Protein AF-A0A2V6FR46-F1 (afdb_monomer_lite)

Secondary structure (DSSP, 8-state):
--EETB-EEEEE---SGGGGG-SSEEEEEEEEEEETTEEEEEEE-TTSS-EEEEEEEEETTEEEEEEEESS-SS-SBPPPEEEE--

pLDDT: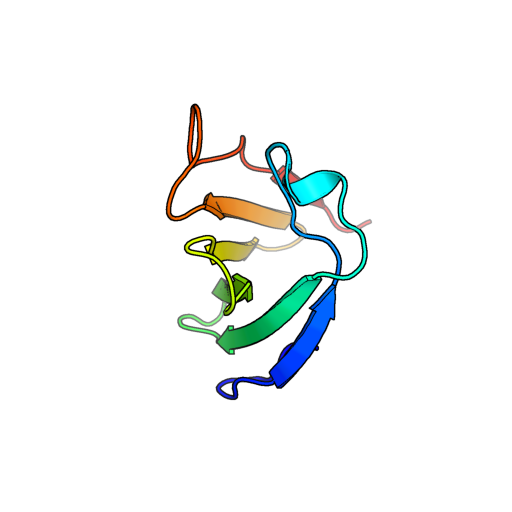 mean 91.11, std 8.84, range [62.03, 98.62]

Radius of gyration: 13.5 Å; chains: 1; bounding box: 36×28×34 Å

Sequence (86 aa):
PCGYQEWKKGRAPLMGGRLAQFPDEPTASTFAWPADDTCVIKLCAYETPFQTTFTLRFEADQVTLNSEANVAFGPTKRPQLIGRGD

Structure (mmCIF, N/CA/C/O backbone):
data_AF-A0A2V6FR46-F1
#
_entry.id   AF-A0A2V6FR46-F1
#
loop_
_atom_site.group_PDB
_atom_site.id
_atom_site.type_symbol
_atom_site.label_atom_id
_atom_site.label_alt_id
_atom_site.label_comp_id
_atom_site.label_asym_id
_atom_site.label_entity_id
_atom_site.label_seq_id
_atom_site.pdbx_PDB_ins_code
_atom_site.Cartn_x
_atom_site.Cartn_y
_atom_site.Cartn_z
_atom_site.occupancy
_atom_site.B_iso_or_equiv
_atom_site.auth_seq_id
_atom_site.auth_comp_id
_atom_site.auth_asym_id
_atom_site.auth_atom_id
_atom_site.pdbx_PDB_model_num
ATOM 1 N N . PRO A 1 1 ? -4.561 -10.271 -2.988 1.00 62.03 1 PRO A N 1
ATOM 2 C CA . PRO A 1 1 ? -3.406 -10.893 -2.298 1.00 62.03 1 PRO A CA 1
ATOM 3 C C . PRO A 1 1 ? -2.833 -9.958 -1.218 1.00 62.03 1 PRO A C 1
ATOM 5 O O . PRO A 1 1 ? -1.943 -9.171 -1.505 1.00 62.03 1 PRO A O 1
ATOM 8 N N . CYS A 1 2 ? -3.383 -9.983 -0.002 1.00 84.44 2 CYS A N 1
ATOM 9 C CA . CYS A 1 2 ? -2.822 -9.267 1.149 1.00 84.44 2 CYS A CA 1
ATOM 10 C C . CYS A 1 2 ? -3.243 -10.001 2.431 1.00 84.44 2 CYS A C 1
ATOM 12 O O . CYS A 1 2 ? -4.439 -10.203 2.629 1.00 84.44 2 CYS A O 1
ATOM 14 N N . GLY A 1 3 ? -2.288 -10.473 3.238 1.00 93.38 3 GLY A N 1
ATOM 15 C CA . GLY A 1 3 ? -2.559 -11.217 4.475 1.00 93.38 3 GLY A CA 1
ATOM 16 C C . GLY A 1 3 ? -2.357 -10.363 5.725 1.00 93.38 3 GLY A C 1
ATOM 17 O O . GLY A 1 3 ? -1.461 -9.515 5.751 1.00 93.38 3 GLY A O 1
ATOM 18 N N . TYR A 1 4 ? -3.169 -10.595 6.761 1.00 96.31 4 TYR A N 1
ATOM 19 C CA . TYR A 1 4 ? -2.994 -9.943 8.061 1.00 96.31 4 TYR A CA 1
ATOM 20 C C . TYR A 1 4 ? -1.752 -10.505 8.751 1.00 96.31 4 TYR A C 1
ATOM 22 O O . TYR A 1 4 ? -1.700 -11.700 9.028 1.00 96.31 4 TYR A O 1
ATOM 30 N N . GLN A 1 5 ? -0.747 -9.654 8.969 1.00 94.38 5 GLN A N 1
ATOM 31 C CA . GLN A 1 5 ? 0.567 -10.016 9.522 1.00 94.38 5 GLN A CA 1
ATOM 32 C C . GLN A 1 5 ? 1.269 -11.172 8.783 1.00 94.38 5 GLN A C 1
ATOM 34 O O . GLN A 1 5 ? 2.206 -11.783 9.292 1.00 94.38 5 GLN A O 1
ATOM 39 N N . GLU A 1 6 ? 0.849 -11.447 7.549 1.00 96.69 6 GLU A N 1
ATOM 40 C CA . GLU A 1 6 ? 1.378 -12.513 6.711 1.00 96.69 6 GLU A CA 1
ATOM 41 C C . GLU A 1 6 ? 1.599 -11.983 5.293 1.00 96.69 6 GLU A C 1
ATOM 43 O O . GLU A 1 6 ? 0.728 -11.335 4.704 1.00 96.69 6 GLU A O 1
ATOM 48 N N . TRP A 1 7 ? 2.764 -12.275 4.716 1.00 96.69 7 TRP A N 1
ATOM 49 C CA . TRP A 1 7 ? 3.050 -11.940 3.327 1.00 96.69 7 TRP A CA 1
ATOM 50 C C . TRP A 1 7 ? 2.355 -12.923 2.391 1.00 96.69 7 TRP A C 1
ATOM 52 O O . TRP A 1 7 ? 2.663 -14.113 2.378 1.00 96.69 7 TRP A O 1
ATOM 62 N N . LYS A 1 8 ? 1.459 -12.414 1.544 1.00 97.38 8 LYS A N 1
ATOM 63 C CA . LYS A 1 8 ? 0.846 -13.194 0.466 1.00 97.38 8 LYS A CA 1
ATOM 64 C C . LYS A 1 8 ? 1.454 -12.793 -0.866 1.00 97.38 8 LYS A C 1
ATOM 66 O O . LYS A 1 8 ? 1.407 -11.623 -1.243 1.00 97.38 8 LYS A O 1
ATOM 71 N N . LYS A 1 9 ? 1.998 -13.776 -1.585 1.00 96.00 9 LYS A N 1
ATOM 72 C CA . LYS A 1 9 ? 2.421 -13.606 -2.977 1.00 96.00 9 LYS A CA 1
ATOM 73 C C . LYS A 1 9 ? 1.201 -13.610 -3.896 1.00 96.00 9 LYS A C 1
ATOM 75 O O . LYS A 1 9 ? 0.215 -14.297 -3.636 1.00 96.00 9 LYS A O 1
ATOM 80 N N . GLY A 1 10 ? 1.281 -12.849 -4.971 1.00 92.56 10 GLY A N 1
ATOM 81 C CA . GLY A 1 10 ? 0.278 -12.792 -6.018 1.00 92.56 10 GLY A CA 1
ATOM 82 C C . GLY A 1 10 ? 0.814 -12.042 -7.225 1.00 92.56 10 GLY A C 1
ATOM 83 O O . GLY A 1 10 ? 2.023 -11.836 -7.362 1.00 92.56 10 GLY A O 1
ATOM 84 N N . ARG A 1 11 ? -0.104 -11.633 -8.093 1.00 90.88 11 ARG A N 1
ATOM 85 C CA . ARG A 1 11 ? 0.186 -10.730 -9.199 1.00 90.88 11 ARG A CA 1
ATOM 86 C C . ARG A 1 11 ? -0.836 -9.599 -9.204 1.00 90.88 11 ARG A C 1
ATOM 88 O O . ARG A 1 11 ? -1.986 -9.824 -8.817 1.00 90.88 11 ARG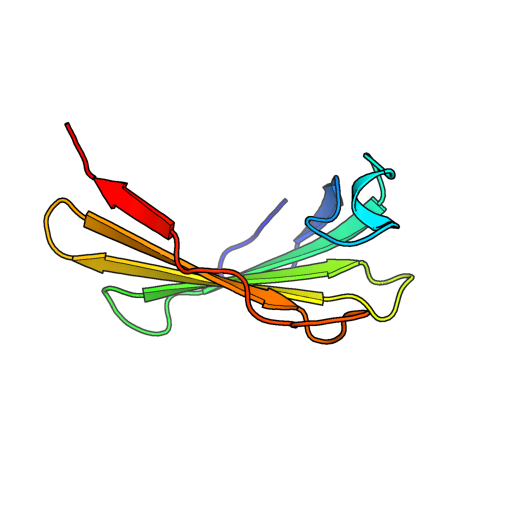 A O 1
ATOM 95 N N . ALA A 1 12 ? -0.389 -8.385 -9.501 1.00 86.56 12 ALA A N 1
ATOM 96 C CA . ALA A 1 12 ? -1.215 -7.183 -9.429 1.00 86.56 12 ALA A CA 1
ATOM 97 C C . ALA A 1 12 ? -0.585 -6.030 -10.227 1.00 86.56 12 ALA A C 1
ATOM 99 O O . ALA A 1 12 ? 0.635 -6.015 -10.405 1.00 86.56 12 ALA A O 1
ATOM 100 N N . PRO A 1 13 ? -1.376 -5.024 -10.636 1.00 81.81 13 PRO A N 1
ATOM 101 C CA . PRO A 1 13 ? -0.832 -3.789 -11.182 1.00 81.81 13 PRO A CA 1
ATOM 102 C C . PRO A 1 13 ? -0.069 -3.007 -10.106 1.00 81.81 13 PRO A C 1
ATOM 104 O O . PRO A 1 13 ? -0.501 -2.927 -8.951 1.00 81.81 13 PRO A O 1
ATOM 107 N N . LEU A 1 14 ? 1.037 -2.369 -10.489 1.00 77.81 14 LEU A N 1
ATOM 108 C CA . LEU A 1 14 ? 1.759 -1.451 -9.607 1.00 77.81 14 LEU A CA 1
ATOM 109 C C . LEU A 1 14 ? 1.211 -0.033 -9.712 1.00 77.81 14 LEU A C 1
ATOM 111 O O . LEU A 1 14 ? 1.089 0.534 -10.791 1.00 77.81 14 LEU A O 1
ATOM 115 N N . MET A 1 15 ? 0.903 0.581 -8.572 1.00 69.12 15 MET A N 1
ATOM 116 C CA . MET A 1 15 ? 0.352 1.933 -8.543 1.00 69.12 15 MET A CA 1
ATOM 117 C C . MET A 1 15 ? 1.480 2.972 -8.592 1.00 69.12 15 MET A C 1
ATOM 119 O O . MET A 1 15 ? 1.949 3.448 -7.562 1.00 69.12 15 MET A O 1
ATOM 123 N N . GLY A 1 16 ? 1.916 3.350 -9.797 1.00 68.00 16 GLY A N 1
ATOM 124 C CA . GLY A 1 16 ? 2.714 4.562 -10.006 1.00 68.00 16 GLY A CA 1
ATOM 125 C C . GLY A 1 16 ? 3.875 4.455 -10.996 1.00 68.00 16 GLY A C 1
ATOM 126 O O . GLY A 1 16 ? 4.502 3.414 -11.176 1.00 68.00 16 GLY A O 1
ATOM 127 N N . GLY A 1 17 ? 4.189 5.593 -11.623 1.00 68.25 17 GLY A N 1
ATOM 128 C CA . GLY A 1 17 ? 5.279 5.712 -12.594 1.00 68.25 17 GLY A CA 1
ATOM 129 C C . GLY A 1 17 ? 5.034 4.888 -13.860 1.00 68.25 17 GLY A C 1
ATOM 130 O O . GLY A 1 17 ? 3.902 4.516 -14.159 1.00 68.25 17 GLY A O 1
ATOM 131 N N . ARG A 1 18 ? 6.105 4.578 -14.602 1.00 68.12 18 ARG A N 1
ATOM 132 C CA . ARG A 1 18 ? 6.011 3.706 -15.787 1.00 68.12 18 ARG A CA 1
ATOM 133 C C . ARG A 1 18 ? 5.528 2.301 -15.438 1.00 68.12 18 ARG A C 1
ATOM 135 O O . ARG A 1 18 ? 4.949 1.653 -16.291 1.00 68.12 18 ARG A O 1
ATOM 142 N N . LEU A 1 19 ? 5.712 1.838 -14.202 1.00 68.50 19 LEU A N 1
ATOM 143 C CA . LEU A 1 19 ? 5.270 0.503 -13.807 1.00 68.50 19 LEU A CA 1
ATOM 144 C C . LEU A 1 19 ? 3.745 0.347 -13.761 1.00 68.50 19 LEU A C 1
ATOM 146 O O . LEU A 1 19 ? 3.257 -0.767 -13.897 1.00 68.50 19 LEU A O 1
ATOM 150 N N . ALA A 1 20 ? 2.993 1.450 -13.681 1.00 72.75 20 ALA A N 1
ATOM 151 C CA . ALA A 1 20 ? 1.533 1.422 -13.780 1.00 72.75 20 ALA A CA 1
ATOM 152 C C . ALA A 1 20 ? 1.005 0.899 -15.123 1.00 72.75 20 ALA A C 1
ATOM 154 O O . ALA A 1 20 ? -0.166 0.540 -15.216 1.00 72.75 20 ALA A O 1
ATOM 155 N N . GLN A 1 21 ? 1.852 0.835 -16.154 1.00 75.88 21 GLN A N 1
ATOM 156 C CA . GLN A 1 21 ? 1.488 0.254 -17.445 1.00 75.88 21 GLN A CA 1
ATOM 157 C C . GLN A 1 21 ? 1.496 -1.284 -17.441 1.00 75.88 21 GLN A C 1
ATOM 159 O O . GLN A 1 21 ? 1.005 -1.887 -18.391 1.00 75.88 21 GLN A O 1
ATOM 164 N N . PHE A 1 22 ? 2.061 -1.919 -16.408 1.00 80.69 22 PHE A N 1
ATOM 165 C CA . PHE A 1 22 ? 2.136 -3.371 -16.303 1.00 80.69 22 PHE A CA 1
ATOM 166 C C . PHE A 1 22 ? 1.037 -3.884 -15.361 1.00 80.69 22 PHE A C 1
ATOM 168 O O . PHE A 1 22 ? 1.093 -3.640 -14.153 1.00 80.69 22 PHE A O 1
ATOM 175 N N . PRO A 1 23 ? 0.008 -4.570 -15.891 1.00 81.38 23 PRO A N 1
ATOM 176 C CA . PRO A 1 23 ? -1.166 -4.946 -15.107 1.00 81.38 23 PRO A CA 1
ATOM 177 C C . PRO A 1 23 ? -0.954 -6.176 -14.213 1.00 81.38 23 PRO A C 1
ATOM 179 O O . PRO A 1 23 ? -1.801 -6.462 -13.371 1.00 81.38 23 PRO A O 1
ATOM 182 N N . ASP A 1 24 ? 0.143 -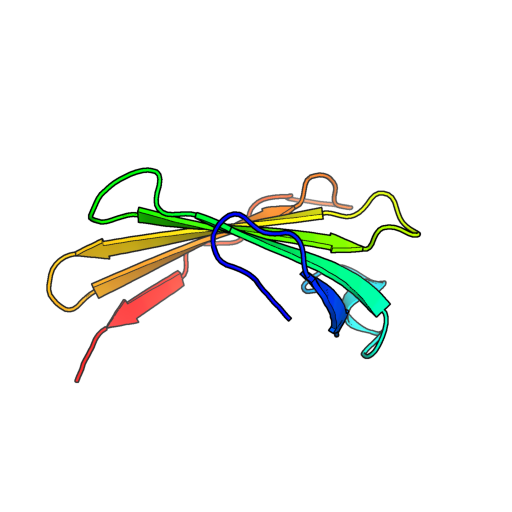6.914 -14.398 1.00 88.50 24 ASP A N 1
ATOM 183 C CA . ASP A 1 24 ? 0.326 -8.256 -13.842 1.00 88.50 24 ASP A CA 1
ATOM 184 C C . ASP A 1 24 ? 1.753 -8.468 -13.311 1.00 88.50 24 ASP A C 1
ATOM 186 O O . ASP A 1 24 ? 2.468 -9.377 -13.728 1.00 88.50 24 ASP A O 1
ATOM 190 N N . GLU A 1 25 ? 2.197 -7.601 -12.402 1.00 89.12 25 GLU A N 1
ATOM 191 C CA . GLU A 1 25 ? 3.535 -7.674 -11.808 1.00 89.12 25 GLU A CA 1
ATOM 192 C C . GLU A 1 25 ? 3.578 -8.663 -10.629 1.00 89.12 25 GLU A C 1
ATOM 194 O O . GLU A 1 25 ? 2.626 -8.726 -9.837 1.00 89.12 25 GLU A O 1
ATOM 199 N N . PRO A 1 26 ? 4.672 -9.431 -10.459 1.00 92.69 26 PRO A N 1
ATOM 200 C CA . PRO A 1 26 ? 4.859 -10.307 -9.310 1.00 92.69 26 PRO A CA 1
ATOM 201 C C . PRO A 1 26 ? 4.960 -9.479 -8.029 1.00 92.69 26 PRO A C 1
ATOM 203 O O . PRO A 1 26 ? 5.897 -8.706 -7.825 1.00 92.69 26 PRO A O 1
ATOM 206 N N . THR A 1 27 ? 3.989 -9.661 -7.135 1.00 92.88 27 THR A N 1
ATOM 207 C CA . THR A 1 27 ? 3.868 -8.870 -5.908 1.00 92.88 27 THR A CA 1
ATOM 208 C C . THR A 1 27 ? 3.779 -9.746 -4.669 1.00 92.88 27 THR A C 1
ATOM 210 O O . THR A 1 27 ? 3.275 -10.869 -4.694 1.00 92.88 27 THR A O 1
ATOM 213 N N . ALA A 1 28 ? 4.286 -9.229 -3.557 1.00 95.69 28 ALA A N 1
ATOM 214 C CA . ALA A 1 28 ? 4.012 -9.741 -2.227 1.00 95.69 28 ALA A CA 1
ATOM 215 C C . ALA A 1 28 ? 3.440 -8.597 -1.396 1.00 95.69 28 ALA A C 1
ATOM 217 O O . ALA A 1 28 ? 4.014 -7.507 -1.394 1.00 95.69 28 ALA A O 1
ATOM 218 N N . SER A 1 29 ? 2.341 -8.848 -0.688 1.00 95.56 29 SER A N 1
ATOM 219 C CA . SER A 1 29 ? 1.719 -7.825 0.152 1.00 95.56 29 SER A CA 1
ATOM 220 C C . SER A 1 29 ? 1.298 -8.366 1.509 1.00 95.56 29 SER A C 1
ATOM 222 O O . SER A 1 29 ? 0.940 -9.540 1.652 1.00 95.56 29 SER A O 1
ATOM 224 N N . THR A 1 30 ? 1.316 -7.485 2.500 1.00 97.69 30 THR A N 1
ATOM 225 C CA . THR A 1 30 ? 0.859 -7.738 3.867 1.00 97.69 30 THR A CA 1
ATOM 226 C C . THR A 1 30 ? 0.170 -6.497 4.419 1.00 97.69 30 THR A C 1
ATOM 228 O O . THR A 1 30 ? 0.402 -5.388 3.928 1.00 97.69 30 THR A O 1
ATOM 231 N N . PHE A 1 31 ? -0.659 -6.672 5.441 1.00 98.31 31 PHE A N 1
ATOM 232 C CA . PHE A 1 31 ? -1.186 -5.557 6.208 1.00 98.31 31 PHE A CA 1
ATOM 233 C C . PHE A 1 31 ? -1.175 -5.835 7.707 1.00 98.31 31 PHE A C 1
ATOM 235 O O . PHE A 1 31 ? -1.208 -6.983 8.148 1.00 98.31 31 PHE A O 1
ATOM 242 N N . ALA A 1 32 ? -1.137 -4.766 8.493 1.00 98.00 32 ALA A N 1
ATOM 243 C CA . ALA A 1 32 ? -1.213 -4.815 9.944 1.00 98.00 32 ALA A CA 1
ATOM 244 C C . ALA A 1 32 ? -1.966 -3.597 10.487 1.00 98.00 32 ALA A C 1
ATOM 246 O O . ALA A 1 32 ? -2.129 -2.592 9.795 1.00 98.00 32 ALA A O 1
ATOM 247 N N . TRP A 1 33 ? -2.374 -3.695 11.749 1.00 98.00 33 TRP A N 1
ATOM 248 C CA . TRP A 1 33 ? -3.015 -2.623 12.506 1.00 98.00 33 TRP A CA 1
ATOM 249 C C . TRP A 1 33 ? -2.075 -2.183 13.634 1.00 98.00 33 TRP A C 1
ATOM 251 O O . TRP A 1 33 ? -2.106 -2.780 14.708 1.00 98.00 33 TRP A O 1
ATOM 261 N N . PRO A 1 34 ? -1.154 -1.228 13.394 1.00 97.50 34 PRO A N 1
ATOM 262 C CA . PRO A 1 34 ? -0.271 -0.713 14.444 1.00 97.50 34 PRO A CA 1
ATOM 263 C C . PRO A 1 34 ? -0.995 0.122 15.513 1.00 97.50 34 PRO A C 1
ATOM 265 O O . PRO A 1 34 ? -0.413 0.383 16.562 1.00 97.50 34 PRO A O 1
ATOM 268 N N . ALA A 1 35 ? -2.228 0.553 15.246 1.00 98.12 35 ALA A N 1
ATOM 269 C CA . ALA A 1 35 ? -3.126 1.209 16.190 1.00 98.12 35 ALA A CA 1
ATOM 270 C C . ALA A 1 35 ? -4.579 0.852 15.835 1.00 98.12 35 ALA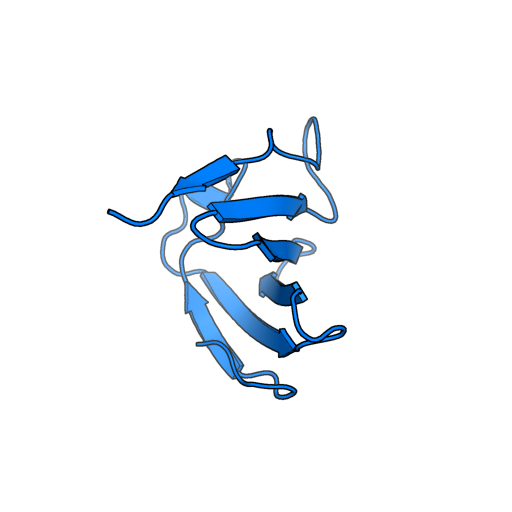 A C 1
ATOM 272 O O . ALA A 1 35 ? -4.844 0.439 14.703 1.00 98.12 35 ALA A O 1
ATOM 273 N N . ASP A 1 36 ? -5.506 1.058 16.771 1.00 98.19 36 ASP A N 1
ATOM 274 C CA . ASP A 1 36 ? -6.931 0.717 16.611 1.00 98.19 36 ASP A CA 1
ATOM 275 C C . ASP A 1 36 ? -7.592 1.417 15.412 1.00 98.19 36 ASP A C 1
ATOM 277 O O . ASP A 1 36 ? -8.531 0.895 14.818 1.00 98.19 36 ASP A O 1
ATOM 281 N N . ASP A 1 37 ? -7.077 2.587 15.029 1.00 98.12 37 ASP A N 1
ATOM 282 C CA . ASP A 1 37 ? -7.612 3.442 13.970 1.00 98.12 37 ASP A CA 1
ATOM 283 C C . ASP A 1 37 ? -6.759 3.447 12.691 1.00 98.12 37 ASP A C 1
ATOM 285 O O . ASP A 1 37 ? -7.050 4.188 11.751 1.00 98.12 37 ASP A O 1
ATOM 289 N N . THR A 1 38 ? -5.672 2.669 12.648 1.00 98.56 38 THR A N 1
ATOM 290 C CA . THR A 1 38 ? -4.657 2.776 11.596 1.00 98.56 38 THR A CA 1
ATOM 291 C C . THR A 1 38 ? -4.366 1.415 10.978 1.00 98.56 38 THR A C 1
ATOM 293 O O . THR A 1 38 ? -3.787 0.550 11.629 1.00 98.56 38 THR A O 1
ATOM 296 N N . CYS A 1 39 ? -4.682 1.249 9.692 1.00 98.38 39 CYS A N 1
ATOM 297 C CA . CYS A 1 39 ? -4.282 0.087 8.897 1.00 98.38 39 CYS A CA 1
ATOM 298 C C . CYS A 1 39 ? -3.116 0.460 7.984 1.00 98.38 39 CYS A C 1
ATOM 300 O O . CYS A 1 39 ? -3.185 1.432 7.230 1.00 98.38 39 CYS A O 1
ATOM 302 N N . VAL A 1 40 ? -2.045 -0.328 8.026 1.00 98.38 40 VAL A N 1
ATOM 303 C CA . VAL A 1 40 ? -0.892 -0.160 7.141 1.00 98.38 40 VAL A CA 1
ATOM 304 C C . VAL A 1 40 ? -0.798 -1.358 6.218 1.00 98.38 40 VAL A C 1
ATOM 306 O O . VAL A 1 40 ? -0.705 -2.494 6.677 1.00 98.38 40 VAL A O 1
ATOM 309 N N . ILE A 1 41 ? -0.773 -1.093 4.917 1.00 97.19 41 ILE A N 1
ATOM 310 C CA . ILE A 1 41 ? -0.574 -2.089 3.869 1.00 97.19 41 ILE A CA 1
ATOM 311 C C . ILE A 1 41 ? 0.797 -1.849 3.254 1.00 97.19 41 ILE A C 1
ATOM 313 O O . ILE A 1 41 ? 1.124 -0.725 2.875 1.00 97.19 41 ILE A O 1
ATOM 317 N N . LYS A 1 42 ? 1.586 -2.909 3.095 1.00 95.81 42 LYS A N 1
ATOM 318 C CA . LYS A 1 42 ? 2.834 -2.867 2.338 1.00 95.81 42 LYS A CA 1
ATOM 319 C C . LYS A 1 42 ? 2.736 -3.794 1.139 1.00 95.81 42 LYS A C 1
ATOM 321 O O . LYS A 1 42 ? 2.392 -4.963 1.292 1.00 95.81 42 LYS A O 1
ATOM 326 N N . LEU A 1 43 ? 3.065 -3.267 -0.035 1.00 93.75 43 LEU A N 1
ATOM 327 C CA . LEU A 1 43 ? 3.140 -3.990 -1.298 1.00 93.75 43 LEU A CA 1
ATOM 328 C C . LEU A 1 43 ? 4.565 -3.898 -1.844 1.00 93.75 43 LEU A C 1
ATOM 330 O O . LEU A 1 43 ? 5.145 -2.816 -1.903 1.00 93.75 43 LEU A O 1
ATOM 334 N N . CYS A 1 44 ? 5.118 -5.030 -2.267 1.00 93.50 44 CYS A N 1
ATOM 335 C CA . CYS A 1 44 ? 6.451 -5.133 -2.853 1.00 93.50 44 CYS A CA 1
ATOM 336 C C . CYS A 1 44 ? 6.360 -5.831 -4.211 1.00 93.50 44 CYS A C 1
ATOM 338 O O . CYS A 1 44 ? 5.947 -6.991 -4.254 1.00 93.50 44 CYS A O 1
ATOM 340 N N . ALA A 1 45 ? 6.798 -5.183 -5.294 1.00 91.69 45 ALA A N 1
ATOM 341 C CA . ALA A 1 45 ? 7.084 -5.890 -6.543 1.00 91.69 45 ALA A CA 1
ATOM 342 C C . ALA A 1 45 ? 8.479 -6.495 -6.462 1.00 91.69 45 ALA A C 1
ATOM 344 O O . ALA A 1 45 ? 9.466 -5.832 -6.766 1.00 91.69 45 ALA A O 1
ATOM 345 N N . TYR A 1 46 ? 8.560 -7.733 -5.979 1.00 92.44 46 TYR A N 1
ATOM 346 C CA . TYR A 1 46 ? 9.794 -8.318 -5.445 1.00 92.44 46 TYR A CA 1
ATOM 347 C C . TYR A 1 46 ? 10.849 -8.693 -6.495 1.00 92.44 46 TYR A C 1
ATOM 349 O O . TYR A 1 46 ? 11.951 -9.084 -6.123 1.00 92.44 46 TYR A O 1
ATOM 357 N N . GLU A 1 47 ? 10.541 -8.557 -7.783 1.00 92.62 47 GLU A N 1
ATOM 358 C CA . GLU A 1 47 ? 11.520 -8.657 -8.880 1.0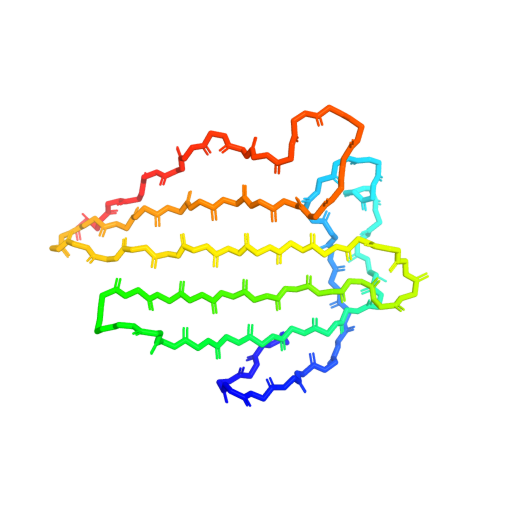0 92.62 47 GLU A CA 1
ATOM 359 C C . GLU A 1 47 ? 12.058 -7.280 -9.305 1.00 92.62 47 GLU A C 1
ATOM 361 O O . GLU A 1 47 ? 12.866 -7.156 -10.222 1.00 92.62 47 GLU A O 1
ATOM 366 N N . THR A 1 48 ? 11.637 -6.227 -8.604 1.00 87.06 48 THR A N 1
ATOM 367 C CA . THR A 1 48 ? 12.052 -4.845 -8.819 1.00 87.06 48 THR A CA 1
ATOM 368 C C . THR A 1 48 ? 12.441 -4.196 -7.483 1.00 87.06 48 THR A C 1
ATOM 370 O O . THR A 1 48 ? 12.120 -4.709 -6.409 1.00 87.06 48 THR A O 1
ATOM 373 N N . PRO A 1 49 ? 13.076 -3.016 -7.502 1.00 88.50 49 PRO A N 1
ATOM 374 C CA . PRO A 1 49 ? 13.291 -2.245 -6.281 1.00 88.50 49 PRO A CA 1
ATOM 375 C C . PRO A 1 49 ? 12.025 -1.579 -5.712 1.00 88.50 49 PRO A C 1
ATOM 377 O O . PRO A 1 49 ? 12.117 -0.950 -4.660 1.00 88.50 49 PRO A O 1
ATOM 380 N N . PHE A 1 50 ? 10.872 -1.643 -6.389 1.00 89.12 50 PHE A N 1
ATOM 381 C CA . PHE A 1 50 ? 9.701 -0.830 -6.053 1.00 89.12 50 PHE A CA 1
ATOM 382 C C . PHE A 1 50 ? 8.823 -1.453 -4.966 1.00 89.12 50 PHE A C 1
ATOM 384 O O . PHE A 1 50 ? 8.406 -2.614 -5.021 1.00 89.12 50 PHE A O 1
ATOM 391 N N . GLN A 1 51 ? 8.495 -0.624 -3.982 1.00 92.06 51 GLN A N 1
ATOM 392 C CA . GLN A 1 51 ? 7.598 -0.922 -2.877 1.00 92.06 51 GLN A CA 1
ATOM 393 C C . GLN A 1 51 ? 6.671 0.268 -2.655 1.00 92.06 51 GLN A C 1
ATOM 395 O O . GLN A 1 51 ? 7.054 1.420 -2.868 1.00 92.06 51 GLN A O 1
ATOM 400 N N . THR A 1 52 ? 5.458 0.003 -2.191 1.00 93.31 52 THR A N 1
ATOM 401 C CA . THR A 1 52 ? 4.499 1.040 -1.816 1.00 93.31 52 THR A CA 1
ATOM 402 C C . THR A 1 52 ? 3.895 0.708 -0.467 1.00 93.31 52 THR A C 1
ATOM 404 O O . THR A 1 52 ? 3.455 -0.418 -0.227 1.00 93.31 52 THR A O 1
ATOM 407 N N . THR A 1 53 ? 3.878 1.707 0.404 1.00 96.25 53 THR A N 1
ATOM 408 C CA . THR A 1 53 ? 3.178 1.662 1.680 1.00 96.25 53 THR A CA 1
ATOM 409 C C . THR A 1 53 ? 1.921 2.506 1.565 1.00 96.25 53 THR A C 1
ATOM 411 O O . THR A 1 53 ? 1.962 3.648 1.099 1.00 96.25 53 THR A O 1
ATOM 414 N N . PHE A 1 54 ? 0.807 1.938 2.003 1.00 96.69 54 PHE A N 1
ATOM 415 C CA . PHE A 1 54 ? -0.447 2.645 2.186 1.00 96.69 54 PHE A CA 1
ATOM 416 C C . PHE A 1 54 ? -0.749 2.719 3.673 1.00 96.69 54 PHE A C 1
ATOM 418 O O . PHE A 1 54 ? -0.728 1.696 4.356 1.00 96.69 54 PHE A O 1
ATOM 425 N N . THR A 1 55 ? -1.057 3.915 4.155 1.00 98.50 55 THR A N 1
ATOM 426 C CA . THR A 1 55 ? -1.517 4.134 5.526 1.00 98.50 55 THR A CA 1
ATOM 427 C C . THR A 1 55 ? -2.936 4.657 5.461 1.00 98.50 55 THR A C 1
ATOM 429 O O . THR A 1 55 ? -3.164 5.756 4.949 1.00 98.50 55 THR A O 1
ATOM 432 N N . LEU A 1 56 ? -3.868 3.859 5.970 1.00 98.62 56 LEU A N 1
ATOM 433 C CA . LEU A 1 56 ? -5.263 4.221 6.139 1.00 98.62 56 LEU A CA 1
ATOM 434 C C . LEU A 1 56 ? -5.482 4.623 7.595 1.00 98.62 56 LEU A C 1
ATOM 436 O O . LEU A 1 56 ? -5.166 3.833 8.484 1.00 98.62 56 LEU A O 1
ATOM 440 N N . ARG A 1 57 ? -6.021 5.820 7.833 1.00 98.56 57 ARG A N 1
ATOM 441 C CA . ARG A 1 57 ? -6.505 6.236 9.158 1.00 98.56 57 ARG A CA 1
ATOM 442 C C . ARG A 1 57 ? -8.011 6.413 9.108 1.00 98.56 57 ARG A C 1
ATOM 444 O O . ARG A 1 57 ? -8.496 7.143 8.244 1.00 98.56 57 ARG A O 1
ATOM 451 N N . PHE A 1 58 ? -8.702 5.765 10.030 1.00 98.06 58 PHE A N 1
ATOM 452 C CA . PHE A 1 58 ? -10.150 5.787 10.166 1.00 98.06 58 PHE A CA 1
ATOM 453 C C . PHE A 1 58 ? -10.539 6.732 11.299 1.00 98.06 58 PHE A C 1
ATOM 455 O O . PHE A 1 58 ? -10.005 6.637 12.398 1.00 98.06 58 PHE A O 1
ATOM 462 N N . GLU A 1 59 ? -11.468 7.640 11.035 1.00 96.81 59 GLU A N 1
ATOM 463 C CA . GLU A 1 59 ? -11.975 8.586 12.023 1.00 96.81 59 GLU A CA 1
ATOM 464 C C . GLU A 1 59 ? -13.453 8.841 11.738 1.00 96.81 59 GLU A C 1
ATOM 466 O O . GLU A 1 59 ? -13.785 9.421 10.711 1.00 96.81 59 GLU A O 1
ATOM 471 N N . ALA A 1 60 ? -14.334 8.400 12.640 1.00 93.62 60 ALA A N 1
ATOM 472 C CA . ALA A 1 60 ? -15.785 8.510 12.484 1.00 93.62 60 ALA A CA 1
ATOM 473 C C . ALA A 1 60 ? -16.281 8.001 11.110 1.00 93.62 60 ALA A C 1
ATOM 475 O O . ALA A 1 60 ? -16.194 6.806 10.831 1.00 93.62 60 ALA A O 1
ATOM 476 N N . ASP A 1 61 ? -16.803 8.896 10.272 1.00 95.62 61 ASP A N 1
ATOM 477 C CA . ASP A 1 61 ? -17.309 8.643 8.921 1.00 95.62 61 ASP A CA 1
ATOM 478 C C . ASP A 1 61 ? -16.244 8.843 7.830 1.00 95.62 61 ASP A C 1
ATOM 480 O O . ASP A 1 61 ? -16.550 8.757 6.643 1.00 95.62 61 ASP A O 1
ATOM 484 N N . GLN A 1 62 ? -14.990 9.098 8.202 1.00 97.38 62 GLN A N 1
ATOM 485 C CA . GLN A 1 62 ? -13.901 9.414 7.291 1.00 97.38 62 GLN A CA 1
ATOM 486 C C . GLN A 1 62 ? -12.809 8.339 7.290 1.00 97.38 62 GLN A C 1
ATOM 488 O O . GLN A 1 62 ? -12.423 7.780 8.318 1.00 97.38 62 GLN A O 1
ATOM 493 N N . VAL A 1 63 ? -12.219 8.117 6.117 1.00 98.19 63 VAL A N 1
ATOM 494 C CA . VAL A 1 63 ? -10.932 7.435 5.971 1.00 98.19 63 VAL A CA 1
ATOM 495 C C . VAL A 1 63 ? -9.961 8.334 5.220 1.00 98.19 63 VAL A C 1
ATOM 497 O O . VAL A 1 63 ? -10.278 8.866 4.158 1.00 98.19 63 VAL A O 1
ATOM 500 N N . THR A 1 64 ? -8.753 8.507 5.748 1.00 98.50 64 THR A N 1
ATOM 501 C CA . THR A 1 64 ? -7.655 9.126 4.994 1.00 98.50 64 THR A CA 1
ATOM 502 C C . THR A 1 64 ? -6.732 8.048 4.457 1.00 98.50 64 THR A C 1
ATOM 504 O O . THR A 1 64 ? -6.484 7.052 5.132 1.00 98.50 64 THR A O 1
ATOM 507 N N . LEU A 1 65 ? -6.210 8.247 3.250 1.00 98.31 65 LEU A N 1
ATOM 508 C CA . LEU A 1 65 ? -5.249 7.356 2.613 1.00 98.31 65 LEU A CA 1
ATOM 509 C C . LEU A 1 65 ? -4.005 8.147 2.219 1.00 98.31 65 LEU A C 1
ATOM 511 O O . LEU A 1 65 ? -4.045 9.010 1.340 1.00 98.31 65 LEU A O 1
ATOM 515 N N . ASN A 1 66 ? -2.885 7.795 2.841 1.00 98.00 66 ASN A N 1
ATOM 516 C CA . ASN A 1 66 ? -1.559 8.217 2.412 1.00 98.00 66 ASN A CA 1
ATOM 517 C C . ASN A 1 66 ? -0.902 7.087 1.618 1.00 98.00 66 ASN A C 1
ATOM 519 O O . ASN A 1 66 ? -0.898 5.941 2.065 1.00 98.00 66 ASN A O 1
ATOM 523 N N . SER A 1 67 ? -0.321 7.413 0.463 1.00 95.00 67 SER A N 1
ATOM 524 C CA . SER A 1 67 ? 0.472 6.484 -0.347 1.00 95.00 67 SER A CA 1
ATOM 525 C C . SER A 1 67 ? 1.889 7.017 -0.512 1.00 95.00 67 SER A C 1
ATOM 527 O O . SER A 1 67 ? 2.090 8.169 -0.913 1.00 95.00 67 SER A O 1
ATOM 529 N N . GLU A 1 68 ? 2.861 6.162 -0.207 1.00 95.06 68 GLU A N 1
ATOM 530 C CA . GLU A 1 68 ? 4.280 6.467 -0.324 1.00 95.06 68 GLU A CA 1
ATOM 531 C C . GLU A 1 68 ? 5.031 5.308 -0.980 1.00 95.06 68 GLU A C 1
ATOM 533 O O . GLU A 1 68 ? 5.002 4.170 -0.504 1.00 95.06 68 GLU A O 1
ATOM 538 N N . ALA A 1 69 ? 5.712 5.601 -2.086 1.00 92.62 69 ALA A N 1
ATOM 539 C CA . ALA A 1 69 ? 6.663 4.685 -2.701 1.00 92.62 69 ALA A CA 1
ATOM 540 C C . ALA A 1 69 ? 8.039 4.809 -2.030 1.00 92.62 69 ALA A C 1
ATOM 542 O O . ALA A 1 69 ? 8.431 5.894 -1.611 1.00 92.62 69 ALA A O 1
ATOM 543 N N . ASN A 1 70 ? 8.818 3.729 -1.977 1.00 94.06 70 ASN A N 1
ATOM 544 C CA . ASN A 1 70 ? 10.199 3.810 -1.483 1.00 94.06 70 ASN A CA 1
ATOM 545 C C . ASN A 1 70 ? 11.118 4.617 -2.420 1.00 94.06 70 ASN A C 1
ATOM 547 O O . ASN A 1 70 ? 12.073 5.241 -1.969 1.00 94.06 70 ASN A O 1
ATOM 551 N N . VAL A 1 71 ? 10.840 4.588 -3.725 1.00 89.44 71 VAL A N 1
ATOM 552 C CA . VAL A 1 71 ? 11.589 5.310 -4.753 1.00 89.44 71 VAL A CA 1
ATOM 553 C C . VAL A 1 71 ? 10.660 5.696 -5.899 1.00 89.44 71 VAL A C 1
ATOM 555 O O . VAL A 1 71 ? 9.739 4.957 -6.250 1.00 89.44 71 VAL A O 1
ATOM 558 N N . ALA A 1 72 ? 10.901 6.862 -6.492 1.00 85.88 72 ALA A N 1
ATOM 559 C CA . ALA A 1 72 ? 10.191 7.327 -7.672 1.00 85.88 72 AL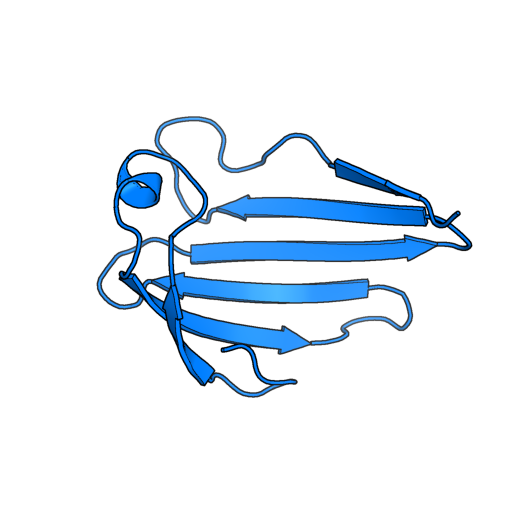A A CA 1
ATOM 560 C C . ALA A 1 72 ? 11.067 8.278 -8.495 1.00 85.88 72 ALA A C 1
ATOM 562 O O . ALA A 1 72 ? 11.953 8.951 -7.972 1.00 85.88 72 ALA A O 1
ATOM 563 N N . PHE A 1 73 ? 10.765 8.380 -9.789 1.00 81.75 73 PHE A N 1
ATOM 564 C CA . PHE A 1 73 ? 11.196 9.515 -10.599 1.00 81.75 73 PHE A CA 1
ATOM 565 C C . PHE A 1 73 ? 10.220 10.669 -10.346 1.00 81.75 73 PHE A C 1
ATOM 567 O O . PHE A 1 73 ? 9.174 10.758 -10.989 1.00 81.75 73 PHE A O 1
ATOM 574 N N . GLY A 1 74 ? 10.534 11.496 -9.348 1.00 85.62 74 GLY A N 1
ATOM 575 C CA . GLY A 1 74 ? 9.657 12.548 -8.828 1.00 85.62 74 GLY A CA 1
ATOM 576 C C . GLY A 1 74 ? 9.258 12.301 -7.367 1.00 85.62 74 GLY A C 1
ATOM 577 O O . GLY A 1 74 ? 9.936 11.544 -6.671 1.00 85.62 74 GLY A O 1
ATOM 578 N N . PRO A 1 75 ? 8.175 12.935 -6.879 1.00 89.88 75 PRO A N 1
ATOM 579 C CA . PRO A 1 75 ? 7.716 12.758 -5.505 1.00 89.88 75 PRO A CA 1
ATOM 580 C C . PRO A 1 75 ? 7.357 11.302 -5.198 1.00 89.88 75 PRO A C 1
ATOM 582 O O . PRO A 1 75 ? 6.633 10.651 -5.953 1.00 89.88 75 PRO A O 1
ATOM 585 N N . THR A 1 76 ? 7.825 10.808 -4.055 1.00 91.50 76 THR A N 1
ATOM 586 C CA . THR A 1 76 ? 7.472 9.481 -3.530 1.00 91.50 76 THR A CA 1
ATOM 587 C C . THR A 1 76 ? 6.108 9.464 -2.849 1.00 91.50 76 THR A C 1
ATOM 589 O O . THR A 1 76 ? 5.443 8.430 -2.835 1.00 91.50 76 THR A O 1
ATOM 592 N N . LYS A 1 77 ? 5.673 10.611 -2.318 1.00 94.50 77 LYS A N 1
ATOM 593 C CA . LYS A 1 77 ? 4.380 10.798 -1.658 1.00 94.50 77 LYS A CA 1
ATOM 594 C C . LYS A 1 77 ? 3.346 11.323 -2.641 1.00 94.50 77 LYS A C 1
ATOM 596 O O . LYS A 1 77 ? 3.610 12.261 -3.396 1.00 94.50 77 LYS A O 1
ATOM 601 N N . ARG A 1 78 ? 2.153 10.736 -2.610 1.00 91.44 78 ARG A N 1
ATOM 602 C CA . ARG A 1 78 ? 0.985 11.245 -3.338 1.00 91.44 78 ARG A CA 1
ATOM 603 C C . ARG A 1 78 ? 0.168 12.190 -2.450 1.00 91.44 78 ARG A C 1
ATOM 605 O O . ARG A 1 78 ? 0.259 12.078 -1.228 1.00 91.44 78 ARG A O 1
ATOM 612 N N . PRO A 1 79 ? -0.620 13.111 -3.039 1.00 95.44 79 PRO A N 1
ATOM 613 C CA . PRO A 1 79 ? -1.620 13.855 -2.283 1.00 95.44 79 PRO A CA 1
ATOM 614 C C . PRO A 1 79 ? -2.503 12.900 -1.478 1.00 95.44 79 PRO A C 1
ATOM 616 O O . PRO A 1 79 ? -2.884 11.841 -1.980 1.00 95.44 79 PRO A O 1
ATOM 619 N N . GLN A 1 80 ? -2.800 13.271 -0.235 1.00 97.44 80 GLN A N 1
ATOM 620 C CA . GLN A 1 80 ? -3.677 12.488 0.625 1.00 97.44 80 GLN A CA 1
ATOM 621 C C . GLN A 1 80 ? -5.074 12.409 0.005 1.00 97.44 80 GLN A C 1
ATOM 623 O O . GLN A 1 80 ? -5.621 13.420 -0.438 1.00 97.44 80 GLN A O 1
ATOM 628 N N . LEU A 1 81 ? -5.647 11.208 -0.002 1.00 97.81 81 LEU A N 1
ATOM 629 C CA . LEU A 1 81 ? -7.044 11.006 -0.368 1.00 97.81 81 LEU A CA 1
ATOM 630 C C . LEU A 1 81 ? -7.900 10.964 0.898 1.00 97.81 81 LEU A C 1
ATOM 632 O O . LEU A 1 81 ? -7.465 10.441 1.924 1.00 97.81 81 LEU A O 1
ATOM 636 N N . ILE A 1 82 ? -9.112 11.505 0.805 1.00 98.19 82 ILE A N 1
ATOM 637 C CA . ILE A 1 82 ? -10.105 11.514 1.880 1.00 98.19 82 ILE A CA 1
ATOM 638 C C . ILE A 1 82 ? -11.370 10.845 1.340 1.00 98.19 82 ILE A C 1
ATOM 640 O O . ILE A 1 82 ? -11.964 11.335 0.382 1.00 98.19 82 ILE A O 1
ATOM 644 N N . GLY A 1 83 ? -11.751 9.717 1.933 1.00 97.50 83 GLY A N 1
ATOM 645 C CA . GLY A 1 83 ? -13.025 9.041 1.700 1.00 97.50 83 GLY A CA 1
ATOM 646 C C . GLY A 1 83 ? -14.001 9.342 2.831 1.00 97.50 83 GLY A C 1
ATOM 647 O O . GLY A 1 83 ? -13.575 9.510 3.973 1.00 97.50 83 GLY A O 1
ATOM 648 N N . ARG A 1 84 ? -15.294 9.407 2.513 1.00 96.75 84 ARG A N 1
ATOM 649 C CA . ARG A 1 84 ? -16.385 9.574 3.481 1.00 96.75 84 ARG A CA 1
ATOM 650 C C . ARG A 1 84 ? -17.418 8.469 3.283 1.00 96.75 84 ARG A C 1
ATOM 652 O O . ARG A 1 84 ? -17.609 8.038 2.147 1.00 96.75 84 ARG A O 1
ATOM 659 N N . GLY A 1 85 ? -18.010 7.992 4.372 1.00 89.06 85 GLY A N 1
ATOM 660 C CA . GLY A 1 85 ? -19.168 7.104 4.339 1.00 89.06 85 GLY A CA 1
ATOM 661 C C . GLY A 1 85 ? -20.441 7.888 4.023 1.00 89.06 85 GLY A C 1
ATOM 662 O O . GLY A 1 85 ? -20.571 9.030 4.461 1.00 89.06 85 GLY A O 1
ATOM 663 N N . ASP A 1 86 ? -21.340 7.271 3.260 1.00 73.44 86 ASP A N 1
ATOM 664 C CA . ASP A 1 86 ? -22.710 7.755 3.038 1.00 73.44 86 ASP A CA 1
ATOM 665 C C . ASP A 1 86 ? -23.668 7.232 4.123 1.00 73.44 86 ASP A C 1
ATOM 667 O O . ASP A 1 86 ? -23.457 6.087 4.599 1.00 73.44 86 ASP A O 1
#

Foldseek 3Di:
DEEEVDKDWAFAQDPDDPSNVPGTATKIKYWYPPDPFWIKIKIDSPVDPKIKIWIWGDDDQKIKIWIAIPDDPDGRTDPIDMDGHD